Protein AF-A0A022RJU0-F1 (afdb_monomer_lite)

Secondary structure (DSSP, 8-state):
-------PPPP--S-TTSPPP----EEEEEETTEEEEEE---PPPPHHHHHHH-EEEE-----TT-B-TTT-SBTTSPPTT-SS----EEEE-TTS-EEEHHHHHHHHTT-SB-TTT--BSS-------

Radius of gyration: 20.05 Å; chains: 1; bounding box: 58×34×48 Å

Foldseek 3Di:
DDDDPPPDPPPPPDDPPDDDFDFDDWDWDDDPNDTDTDTDGFQFDDLVQLVVFWDKDAPPDPPVPDAAPQVRHDLQFFDPPDPPDRGSIWIAGPVGDIHHSVRSSVVRNGHQADPPPRHGSGDDPPPPD

Structure (mmCIF, N/CA/C/O backbone):
data_AF-A0A022RJU0-F1
#
_entry.id   AF-A0A022RJU0-F1
#
loop_
_atom_site.group_PDB
_atom_site.id
_atom_site.type_symbol
_atom_site.label_atom_id
_atom_site.label_alt_id
_atom_site.label_comp_id
_atom_site.label_asym_id
_atom_site.label_entity_id
_atom_site.label_seq_id
_atom_site.pdbx_PDB_ins_code
_atom_site.Cartn_x
_atom_site.Cartn_y
_atom_site.Cartn_z
_atom_site.occupancy
_atom_site.B_iso_or_equiv
_atom_site.auth_seq_id
_atom_site.auth_comp_id
_atom_site.auth_asym_id
_atom_site.auth_atom_id
_atom_site.pdbx_PDB_model_num
ATOM 1 N N . MET A 1 1 ? -41.413 23.560 25.012 1.00 39.78 1 MET A N 1
ATOM 2 C CA . MET A 1 1 ? -40.691 23.861 23.756 1.00 39.78 1 MET A CA 1
ATOM 3 C C . MET A 1 1 ? -39.228 23.758 24.098 1.00 39.78 1 MET A C 1
ATOM 5 O O . MET A 1 1 ? -38.652 24.697 24.625 1.00 39.78 1 MET A O 1
ATOM 9 N N . GLU A 1 2 ? -38.751 22.524 24.004 1.00 39.53 2 GLU A N 1
ATOM 10 C CA . GLU A 1 2 ? -37.616 21.994 24.750 1.00 39.53 2 GLU A CA 1
ATOM 11 C C . GLU A 1 2 ? -36.299 22.202 24.002 1.00 39.53 2 GLU A C 1
ATOM 13 O O . GLU A 1 2 ? -36.153 21.847 22.835 1.00 39.53 2 GLU A O 1
ATOM 18 N N . GLU A 1 3 ? -35.395 22.852 24.728 1.00 34.66 3 GLU A N 1
ATOM 19 C CA . GLU A 1 3 ? -33.939 22.736 24.771 1.00 34.66 3 GLU A CA 1
ATOM 20 C C . GLU A 1 3 ? -33.246 22.046 23.587 1.00 34.66 3 GLU A C 1
ATOM 22 O O . GLU A 1 3 ? -33.092 20.827 23.502 1.00 34.66 3 GLU A O 1
ATOM 27 N N . LEU A 1 4 ? -32.720 22.902 22.708 1.00 41.75 4 LEU A N 1
ATOM 28 C CA . LEU A 1 4 ? -31.644 22.607 21.774 1.00 41.75 4 LEU A CA 1
ATOM 29 C C . LEU A 1 4 ? -30.409 22.161 22.578 1.00 41.75 4 LEU A C 1
ATOM 31 O O . LEU A 1 4 ? -29.580 22.978 22.975 1.00 41.75 4 LEU A O 1
ATOM 35 N N . MET A 1 5 ? -30.275 20.860 22.834 1.00 42.66 5 MET A N 1
ATOM 36 C CA . MET A 1 5 ? -29.008 20.299 23.293 1.00 42.66 5 MET A CA 1
ATOM 37 C C . MET A 1 5 ? -28.009 20.348 22.138 1.00 42.66 5 MET A C 1
ATOM 39 O O . MET A 1 5 ? -27.897 19.438 21.316 1.00 42.66 5 MET A O 1
ATOM 43 N N . SER A 1 6 ? -27.301 21.470 22.085 1.00 37.88 6 SER A N 1
ATOM 44 C CA . SER A 1 6 ? -26.016 21.670 21.437 1.00 37.88 6 SER A CA 1
ATOM 45 C C . SER A 1 6 ? -25.022 20.627 21.946 1.00 37.88 6 SER A C 1
ATOM 47 O O . SER A 1 6 ? -24.277 20.865 22.895 1.00 37.88 6 SER A O 1
ATOM 49 N N . GLY A 1 7 ? -25.021 19.447 21.332 1.00 39.84 7 GLY A N 1
ATOM 50 C CA . GLY A 1 7 ? -23.908 18.520 21.457 1.00 39.84 7 GLY A CA 1
ATOM 51 C C . GLY A 1 7 ? -22.704 19.122 20.745 1.00 39.84 7 GLY A C 1
ATOM 52 O O . GLY A 1 7 ? -22.489 18.843 19.567 1.00 39.84 7 GLY A O 1
ATOM 53 N N . GLU A 1 8 ? -21.951 19.986 21.431 1.00 40.53 8 GLU A N 1
ATOM 54 C CA . GLU A 1 8 ? -20.585 20.299 21.018 1.00 40.53 8 GLU A CA 1
ATOM 55 C C . GLU A 1 8 ? -19.835 18.964 20.844 1.00 40.53 8 GLU A C 1
ATOM 57 O O . GLU A 1 8 ? -20.006 18.056 21.668 1.00 40.53 8 GLU A O 1
ATOM 62 N N . PRO A 1 9 ? -19.016 18.798 19.789 1.00 47.16 9 PRO A N 1
ATOM 63 C CA . PRO A 1 9 ? -18.110 17.658 19.727 1.00 47.16 9 PRO A CA 1
ATOM 64 C C . PRO A 1 9 ? -17.281 17.625 21.023 1.00 47.16 9 PRO A C 1
ATOM 66 O O . PRO A 1 9 ? -16.960 18.702 21.540 1.00 47.16 9 PRO A O 1
ATOM 69 N N . PRO A 1 10 ? -16.938 16.436 21.562 1.00 50.12 10 PRO A N 1
ATOM 70 C CA . PRO A 1 10 ? -16.200 16.330 22.815 1.00 50.12 10 PRO A CA 1
ATOM 71 C C . PRO A 1 10 ? -15.010 17.28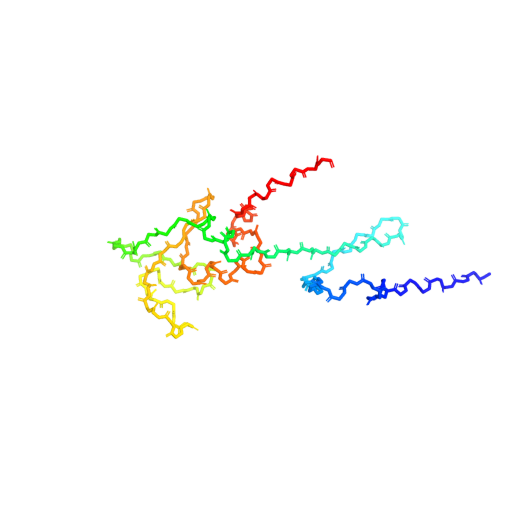7 22.801 1.00 50.12 10 PRO A C 1
ATOM 73 O O . PRO A 1 10 ? -14.147 17.200 21.921 1.00 50.12 10 PRO A O 1
ATOM 76 N N . ARG A 1 11 ? -15.002 18.251 23.730 1.00 44.88 11 ARG A N 1
ATOM 77 C CA . ARG A 1 11 ? -13.897 19.202 23.845 1.00 44.88 11 ARG A CA 1
ATOM 78 C C . ARG A 1 11 ? -12.632 18.383 24.093 1.00 44.88 11 ARG A C 1
ATOM 80 O O . ARG A 1 11 ? -12.616 17.510 24.955 1.00 44.88 11 ARG A O 1
ATOM 87 N N . TYR A 1 12 ? -11.599 18.663 23.303 1.00 51.62 12 TYR A N 1
ATOM 88 C CA . TYR A 1 12 ? -10.267 18.047 23.313 1.00 51.62 12 TYR A CA 1
ATOM 89 C C . TYR A 1 12 ? -9.501 18.389 24.609 1.00 51.62 12 TYR A C 1
ATOM 91 O O . TYR A 1 12 ? -8.433 18.989 24.588 1.00 51.62 12 TYR A O 1
ATOM 99 N N . VAL A 1 13 ? -10.083 18.105 25.770 1.00 44.03 13 VAL A N 1
ATOM 100 C CA . VAL A 1 13 ? -9.546 18.486 27.079 1.00 44.03 13 VAL A CA 1
ATOM 101 C C . VAL A 1 13 ? -9.296 17.250 27.929 1.00 44.03 13 VAL A C 1
ATOM 103 O O . VAL A 1 13 ? -9.837 17.142 29.010 1.00 44.03 13 VAL A O 1
ATOM 106 N N . GLU A 1 14 ? -8.506 16.310 27.404 1.00 41.66 14 GLU A N 1
ATOM 107 C CA . GLU A 1 14 ? -7.642 15.382 28.159 1.00 41.66 14 GLU A CA 1
ATOM 108 C C . GLU A 1 14 ? -7.092 14.329 27.196 1.00 41.66 14 GLU A C 1
ATOM 110 O O . GLU A 1 14 ? -7.772 13.363 26.877 1.00 41.66 14 GLU A O 1
ATOM 115 N N . LEU A 1 15 ? -5.883 14.575 26.675 1.00 45.06 15 LEU A N 1
ATOM 116 C CA . LEU A 1 15 ? -4.873 13.611 26.197 1.00 45.06 15 LEU A CA 1
ATOM 117 C C . LEU A 1 15 ? -3.906 14.375 25.281 1.00 45.06 15 LEU A C 1
ATOM 119 O O . LEU A 1 15 ? -3.936 14.259 24.059 1.00 45.06 15 LEU A O 1
ATOM 123 N N . MET A 1 16 ? -3.012 15.163 25.882 1.00 44.25 16 MET A N 1
ATOM 124 C CA . MET A 1 16 ? -1.946 15.907 25.187 1.00 44.25 16 MET A CA 1
ATOM 125 C C . MET A 1 16 ? -0.848 14.995 24.588 1.00 44.25 16 MET A C 1
ATOM 127 O O . MET A 1 16 ? 0.303 15.402 24.458 1.00 44.25 16 MET A O 1
ATOM 131 N N . SER A 1 17 ? -1.166 13.747 24.241 1.00 45.19 17 SER A N 1
ATOM 132 C CA . SER A 1 17 ? -0.200 12.768 23.716 1.00 45.19 17 SER A CA 1
ATOM 133 C C . SER A 1 17 ? -0.751 11.883 22.599 1.00 45.19 17 SER A C 1
ATOM 135 O O . SER A 1 17 ? -0.005 11.074 22.056 1.00 45.19 17 SER A O 1
ATOM 137 N N . ALA A 1 18 ? -2.025 12.025 22.225 1.00 51.19 18 ALA A N 1
ATOM 138 C CA . ALA A 1 18 ? -2.587 11.310 21.087 1.00 51.19 18 ALA A CA 1
ATOM 139 C C . ALA A 1 18 ? -2.895 12.314 19.975 1.00 51.19 18 ALA A C 1
ATOM 141 O O . ALA A 1 18 ? -3.734 13.195 20.148 1.00 51.19 18 ALA A O 1
ATOM 142 N N . GLU A 1 19 ? -2.200 12.192 18.841 1.00 45.28 19 GLU A N 1
ATOM 143 C CA . GLU A 1 19 ? -2.489 12.992 17.651 1.00 45.28 19 GLU A CA 1
ATOM 144 C C . GLU A 1 19 ? -3.987 12.902 17.312 1.00 45.28 19 GLU A C 1
ATOM 146 O O . GLU A 1 19 ? -4.553 11.798 17.330 1.00 45.28 19 GLU A O 1
ATOM 151 N N . PRO A 1 20 ? -4.653 14.034 17.013 1.00 47.28 20 PRO A N 1
ATOM 152 C CA . PRO A 1 20 ? -6.073 14.033 16.731 1.00 47.28 20 PRO A CA 1
ATOM 153 C C . PRO A 1 20 ? -6.342 13.115 15.537 1.00 47.28 20 PRO A C 1
ATOM 155 O O . PRO A 1 20 ? -5.608 13.150 14.539 1.00 47.28 20 PRO A O 1
ATOM 158 N N . PRO A 1 21 ? -7.382 12.279 15.603 1.00 52.81 21 PRO A N 1
ATOM 159 C CA . PRO A 1 21 ? -7.591 11.306 14.559 1.00 52.81 21 PRO A CA 1
ATOM 160 C C . PRO A 1 21 ? -7.896 11.985 13.213 1.00 52.81 21 PRO A C 1
ATOM 162 O O . PRO A 1 21 ? -8.830 12.779 13.104 1.00 52.81 21 PRO A O 1
ATOM 165 N N . ARG A 1 22 ? -7.108 11.684 12.171 1.00 52.53 22 ARG A N 1
ATOM 166 C CA . ARG A 1 22 ? -7.307 12.270 10.837 1.00 52.53 22 ARG A CA 1
ATOM 167 C C . ARG A 1 22 ? -8.638 11.799 10.253 1.00 52.53 22 ARG A C 1
ATOM 169 O O . ARG A 1 22 ? -8.849 10.608 10.028 1.00 52.53 22 ARG A O 1
ATOM 176 N N . TYR A 1 23 ? -9.534 12.757 10.055 1.00 50.00 23 TYR A N 1
ATOM 177 C CA . TYR A 1 23 ? -10.896 12.542 9.600 1.00 50.00 23 TYR A CA 1
ATOM 178 C C . TYR A 1 23 ? -10.973 12.483 8.073 1.00 50.00 23 TYR A C 1
ATOM 180 O O . TYR A 1 23 ? -10.475 13.388 7.406 1.00 50.00 23 TYR A O 1
ATOM 188 N N . VAL A 1 24 ? -11.583 11.432 7.517 1.00 53.91 24 VAL A N 1
ATOM 189 C CA . VAL A 1 24 ? -11.640 11.214 6.057 1.00 53.91 24 VAL A CA 1
ATOM 190 C C . VAL A 1 24 ? -13.058 11.210 5.474 1.00 53.91 24 VAL A C 1
ATOM 192 O O . VAL A 1 24 ? -13.189 11.186 4.252 1.00 53.91 24 VAL A O 1
ATOM 195 N N . GLY A 1 25 ? -14.107 11.300 6.302 1.00 55.50 25 GLY A N 1
ATOM 196 C CA . GLY A 1 25 ? -15.487 11.448 5.825 1.00 55.50 25 GLY A CA 1
ATOM 197 C C . GLY A 1 25 ? -16.578 11.160 6.865 1.00 55.50 25 GLY A C 1
ATOM 198 O O . GLY A 1 25 ? -16.363 10.418 7.828 1.00 55.50 25 GLY A O 1
ATOM 199 N N . THR A 1 26 ? -17.756 11.760 6.652 1.00 61.94 26 THR A N 1
ATOM 200 C CA . THR A 1 26 ? -19.017 11.492 7.367 1.00 61.94 26 THR A CA 1
ATOM 201 C C . THR A 1 26 ? -19.821 10.465 6.577 1.00 61.94 26 THR A C 1
ATOM 203 O O . THR A 1 26 ? -20.092 10.669 5.395 1.00 61.94 26 THR A O 1
ATOM 206 N N . VAL A 1 27 ? -20.282 9.398 7.228 1.00 67.50 27 VAL A N 1
ATOM 207 C CA . VAL A 1 27 ? -21.402 8.599 6.707 1.00 67.50 27 VAL A CA 1
ATOM 208 C C . VAL A 1 27 ? -22.611 8.896 7.576 1.00 67.50 27 VAL A C 1
ATOM 210 O O . VAL A 1 27 ? -22.584 8.647 8.779 1.00 67.50 27 VAL A O 1
ATOM 213 N N . SER A 1 28 ? -23.663 9.457 6.986 1.00 75.94 28 SER A N 1
ATOM 214 C CA . SER A 1 28 ? -24.925 9.706 7.676 1.00 75.94 28 SER A CA 1
ATOM 215 C C . SER A 1 28 ? -25.960 8.661 7.276 1.00 75.94 28 SER A C 1
ATOM 217 O O . SER A 1 28 ? -26.221 8.438 6.095 1.00 75.94 28 SER A O 1
ATOM 219 N N . ILE A 1 29 ? -26.565 8.013 8.269 1.00 78.75 29 ILE A N 1
ATOM 220 C CA . ILE A 1 29 ? -27.716 7.131 8.065 1.00 78.75 29 ILE A CA 1
ATOM 221 C C . ILE A 1 29 ? -28.911 7.775 8.747 1.00 78.75 29 ILE A C 1
ATOM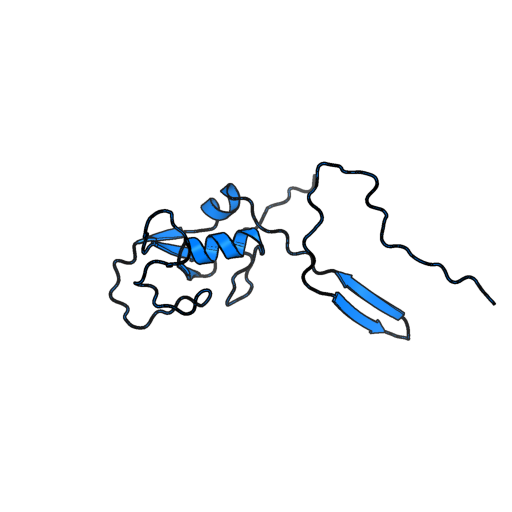 223 O O . ILE A 1 29 ? -28.897 7.977 9.962 1.00 78.75 29 ILE A O 1
ATOM 227 N N . THR A 1 30 ? -29.947 8.089 7.972 1.00 83.62 30 THR A N 1
ATOM 228 C CA . THR A 1 30 ? -31.210 8.594 8.512 1.00 83.62 30 THR A CA 1
ATOM 229 C C . THR A 1 30 ? -32.218 7.454 8.600 1.00 83.62 30 THR A C 1
ATOM 231 O O . THR A 1 30 ? -32.626 6.900 7.583 1.00 83.62 30 THR A O 1
ATOM 234 N N . PHE A 1 31 ? -32.640 7.112 9.816 1.00 75.75 31 PHE A N 1
ATOM 235 C CA . PHE A 1 31 ? -33.689 6.125 10.068 1.00 75.75 31 PHE A CA 1
ATOM 236 C C . PHE A 1 31 ? -34.718 6.720 11.030 1.00 75.75 31 PHE A C 1
ATOM 238 O O . PHE A 1 31 ? -34.364 7.194 12.109 1.00 75.75 31 PHE A O 1
ATOM 245 N N . LEU A 1 32 ? -35.989 6.739 10.616 1.00 84.69 32 LEU A N 1
ATOM 246 C CA . LEU A 1 32 ? -37.110 7.292 11.393 1.00 84.69 32 LEU A CA 1
ATOM 247 C C . LEU A 1 32 ? -36.856 8.719 11.922 1.00 84.69 32 LEU A C 1
ATOM 249 O O . LEU A 1 32 ? -37.119 9.027 13.081 1.00 84.69 32 LEU A O 1
ATOM 253 N N . GLY A 1 33 ? -36.295 9.592 11.080 1.00 82.69 33 GLY A N 1
ATOM 254 C CA . GLY A 1 33 ? -36.032 10.992 11.433 1.00 82.69 33 GLY A CA 1
ATOM 255 C C . GLY A 1 33 ? -34.830 11.218 12.358 1.00 82.69 33 GLY A C 1
ATOM 256 O O . GLY A 1 33 ? -34.549 12.360 12.709 1.00 82.69 33 GLY A O 1
ATOM 257 N N . ARG A 1 34 ? -34.088 10.166 12.730 1.00 81.88 34 ARG A N 1
ATOM 258 C CA . ARG A 1 34 ? -32.806 10.277 13.437 1.00 81.88 34 ARG A CA 1
ATOM 259 C C . ARG A 1 34 ? -31.653 10.070 12.468 1.00 81.88 34 ARG A C 1
ATOM 261 O O . ARG A 1 34 ? -31.623 9.068 11.759 1.00 81.88 34 ARG A O 1
ATOM 268 N N . THR A 1 35 ? -30.698 10.996 12.471 1.00 79.62 35 THR A N 1
ATOM 269 C CA . THR A 1 35 ? -29.459 10.883 11.696 1.00 79.62 35 THR A CA 1
ATOM 270 C C . THR A 1 35 ? -28.343 10.381 12.598 1.00 79.62 35 THR A C 1
ATOM 272 O O . THR A 1 35 ? -27.957 11.056 13.549 1.00 79.62 35 THR A O 1
ATOM 275 N N . ILE A 1 36 ? -27.815 9.202 12.291 1.00 78.50 36 ILE A N 1
ATOM 276 C CA . ILE A 1 36 ? -26.605 8.673 12.916 1.00 78.50 36 ILE A CA 1
ATOM 277 C C . ILE A 1 36 ? -25.429 9.094 12.041 1.00 78.50 36 ILE A C 1
ATOM 279 O O . ILE A 1 36 ? -25.394 8.754 10.858 1.00 78.50 36 ILE A O 1
ATOM 283 N N . ILE A 1 37 ? -24.490 9.851 12.611 1.00 74.00 37 ILE A N 1
ATOM 284 C CA . ILE A 1 37 ? -23.254 10.253 11.936 1.00 74.00 37 ILE A CA 1
ATOM 285 C C . ILE A 1 37 ? -22.148 9.299 12.375 1.00 74.00 37 ILE A C 1
ATOM 287 O O . ILE A 1 37 ? -21.744 9.294 13.537 1.00 74.00 37 ILE A O 1
ATOM 291 N N . PHE A 1 38 ? -21.649 8.507 11.435 1.00 69.31 38 PHE A N 1
ATOM 292 C CA . PHE A 1 38 ? -20.456 7.698 11.618 1.00 69.31 38 PHE A CA 1
ATOM 293 C C . PHE A 1 38 ? -19.238 8.489 11.151 1.00 69.31 38 PHE A C 1
ATOM 295 O O . PHE A 1 38 ? -19.226 9.067 10.060 1.00 69.31 38 PHE A O 1
ATOM 302 N N . TYR A 1 39 ? -18.207 8.493 11.991 1.00 61.06 39 TYR A N 1
ATOM 303 C CA . TYR A 1 39 ? -16.910 9.070 11.676 1.00 61.06 39 TYR A CA 1
ATOM 304 C C . TYR A 1 39 ? -15.968 7.927 11.290 1.00 61.06 39 TYR A C 1
ATOM 306 O O . TYR A 1 39 ? -15.645 7.088 12.131 1.00 61.06 39 TYR A O 1
ATOM 314 N N . GLU A 1 40 ? -15.549 7.852 10.022 1.00 63.09 40 GLU A N 1
ATOM 315 C CA . GLU A 1 40 ? -14.618 6.802 9.595 1.00 63.09 40 GLU A CA 1
ATOM 316 C C . GLU A 1 40 ? -13.201 7.137 10.076 1.00 63.09 40 GLU A C 1
ATOM 318 O O . GLU A 1 40 ? -12.582 8.117 9.652 1.00 63.09 40 GLU A O 1
ATOM 323 N N . GLN A 1 41 ? -12.689 6.307 10.985 1.00 57.56 41 GLN A N 1
ATOM 324 C CA . GLN A 1 41 ? -11.372 6.475 11.573 1.00 57.56 41 GLN A CA 1
ATOM 325 C C . GLN A 1 41 ? -10.362 5.513 10.950 1.00 57.56 41 GLN A C 1
ATOM 327 O O . GLN A 1 41 ? -10.173 4.396 11.429 1.00 57.56 41 GLN A O 1
ATOM 332 N N . THR A 1 42 ? -9.643 5.943 9.915 1.00 60.34 42 THR A N 1
ATOM 333 C CA . THR A 1 42 ? -8.499 5.164 9.427 1.00 60.34 42 THR A CA 1
ATOM 334 C C . THR A 1 42 ? -7.255 5.554 10.218 1.00 60.34 42 THR A C 1
ATOM 336 O O . THR A 1 42 ? -6.633 6.577 9.942 1.00 60.34 42 THR A O 1
ATOM 339 N N . ARG A 1 43 ? -6.885 4.760 11.230 1.00 71.31 43 ARG A N 1
ATOM 340 C CA . ARG A 1 43 ? -5.555 4.874 11.844 1.00 71.31 43 ARG A CA 1
ATOM 341 C C . ARG A 1 43 ? -4.539 4.237 10.895 1.00 71.31 43 ARG A C 1
ATOM 343 O O . ARG A 1 43 ? -4.665 3.058 10.559 1.00 71.31 43 ARG A O 1
ATOM 350 N N . GLY A 1 44 ? -3.568 5.025 10.443 1.00 80.44 44 GLY A N 1
ATOM 351 C CA . GLY A 1 44 ? -2.404 4.509 9.731 1.00 80.44 44 GLY A CA 1
ATOM 352 C C . GLY A 1 44 ? -1.572 3.560 10.598 1.00 80.44 44 GLY A C 1
ATOM 353 O O . GLY A 1 44 ? -1.783 3.429 11.809 1.00 80.44 44 GLY A O 1
ATOM 354 N N . LEU A 1 45 ? -0.634 2.875 9.957 1.00 82.12 45 LEU A N 1
ATOM 355 C CA . LEU A 1 45 ? 0.351 2.020 10.612 1.00 82.12 45 LEU A CA 1
ATOM 356 C C . LEU A 1 45 ? 1.593 2.832 11.012 1.00 82.12 45 LEU A C 1
ATOM 358 O O . LEU A 1 45 ? 1.909 3.836 10.376 1.00 82.12 45 LEU A O 1
ATOM 362 N N . SER A 1 46 ? 2.286 2.394 12.067 1.00 84.62 46 SER A N 1
ATOM 363 C CA . SER A 1 46 ? 3.632 2.886 12.392 1.00 84.62 46 SER A CA 1
ATOM 364 C C . SER A 1 46 ? 4.640 2.355 11.371 1.00 84.62 46 SER A C 1
ATOM 366 O O . SER A 1 46 ? 4.384 1.330 10.741 1.00 84.62 46 SER A O 1
ATOM 368 N N . GLU A 1 47 ? 5.801 2.999 11.231 1.00 84.00 47 GLU A N 1
ATOM 369 C CA . GLU A 1 47 ? 6.850 2.534 10.306 1.00 84.00 47 GLU A CA 1
ATOM 370 C C . GLU A 1 47 ? 7.226 1.064 10.538 1.00 84.00 47 GLU A C 1
ATOM 372 O O . GLU A 1 47 ? 7.303 0.290 9.588 1.00 84.00 47 GLU A O 1
ATOM 377 N N . GLU A 1 48 ? 7.352 0.651 11.800 1.00 85.31 48 GLU A N 1
ATOM 378 C CA . GLU A 1 48 ? 7.660 -0.737 12.163 1.00 85.31 48 GLU A CA 1
ATOM 379 C C . GLU A 1 48 ? 6.592 -1.731 11.680 1.00 85.31 48 GLU A C 1
ATOM 381 O O . GLU A 1 48 ? 6.909 -2.817 11.191 1.00 85.31 48 GLU A O 1
ATOM 386 N N . ASP A 1 49 ? 5.312 -1.374 11.815 1.00 86.06 49 ASP A N 1
ATOM 387 C CA . ASP A 1 49 ? 4.198 -2.212 11.364 1.00 86.06 49 ASP A CA 1
ATOM 388 C C . ASP A 1 49 ? 4.126 -2.252 9.833 1.00 86.06 49 ASP A C 1
ATOM 390 O O . ASP A 1 49 ? 3.787 -3.286 9.251 1.00 86.06 49 ASP A O 1
ATOM 394 N N . ILE A 1 50 ? 4.460 -1.137 9.176 1.00 87.25 50 ILE A N 1
ATOM 395 C CA . ILE A 1 50 ? 4.526 -1.036 7.718 1.00 87.25 50 ILE A CA 1
ATOM 396 C C . ILE A 1 50 ? 5.586 -1.997 7.182 1.00 87.25 50 ILE A C 1
ATOM 398 O O . ILE A 1 50 ? 5.286 -2.788 6.288 1.00 87.25 50 ILE A O 1
ATOM 402 N N . GLU A 1 51 ? 6.789 -1.980 7.750 1.00 85.94 51 GLU A N 1
ATOM 403 C CA . GLU A 1 51 ? 7.892 -2.848 7.329 1.00 85.94 51 GLU A CA 1
ATOM 404 C C . GLU A 1 51 ? 7.571 -4.330 7.507 1.00 85.94 51 GLU A C 1
ATOM 406 O O . GLU A 1 51 ? 7.827 -5.124 6.607 1.00 85.94 51 GLU A O 1
ATOM 411 N N . LYS A 1 52 ? 6.918 -4.703 8.612 1.00 86.62 52 LYS A N 1
ATOM 412 C CA . LYS A 1 52 ? 6.475 -6.087 8.843 1.00 86.62 52 LYS A CA 1
ATOM 413 C C . LYS A 1 52 ? 5.357 -6.522 7.890 1.00 86.62 52 LYS A C 1
ATOM 415 O O . LYS A 1 52 ? 5.227 -7.710 7.599 1.00 86.62 52 LYS A O 1
ATOM 420 N N . SER A 1 53 ? 4.534 -5.582 7.423 1.00 86.44 53 SER A N 1
ATOM 421 C CA . SER A 1 53 ? 3.397 -5.865 6.535 1.00 86.44 53 SER A CA 1
ATOM 422 C C . SER A 1 53 ? 3.769 -5.984 5.053 1.00 86.44 53 SER A C 1
ATOM 424 O O . SER A 1 53 ? 2.989 -6.532 4.269 1.00 86.44 53 SER A O 1
ATOM 426 N N . LEU A 1 54 ? 4.944 -5.478 4.664 1.00 89.56 54 LEU A N 1
ATOM 427 C CA . LEU A 1 54 ? 5.390 -5.413 3.277 1.00 89.56 54 LEU A CA 1
ATOM 428 C C . LEU A 1 54 ? 6.447 -6.469 2.977 1.00 89.56 54 LEU A C 1
ATOM 430 O O . LEU A 1 54 ? 7.491 -6.543 3.618 1.00 89.56 54 LEU A O 1
ATOM 434 N N . LYS A 1 55 ? 6.219 -7.235 1.912 1.00 90.38 55 LYS A N 1
ATOM 435 C CA . LYS A 1 55 ? 7.265 -8.054 1.297 1.00 90.38 55 LYS A CA 1
ATOM 436 C C . LYS A 1 55 ? 7.933 -7.227 0.210 1.00 90.38 55 LYS A C 1
ATOM 438 O O . LYS A 1 55 ? 7.283 -6.878 -0.770 1.00 90.38 55 LYS A O 1
ATOM 443 N N . ILE A 1 56 ? 9.206 -6.894 0.401 1.00 88.62 56 ILE A N 1
ATOM 444 C CA . ILE A 1 56 ? 9.968 -6.075 -0.545 1.00 88.62 56 ILE A CA 1
ATOM 445 C C . ILE A 1 56 ? 10.742 -6.986 -1.496 1.00 88.62 56 ILE A C 1
ATOM 447 O O . ILE A 1 56 ? 11.465 -7.883 -1.063 1.00 88.62 56 ILE A O 1
ATOM 451 N N . ARG A 1 57 ? 10.610 -6.732 -2.798 1.00 86.50 57 ARG A N 1
ATOM 452 C CA . ARG A 1 57 ? 11.429 -7.335 -3.853 1.00 86.50 57 ARG A CA 1
ATOM 453 C C . ARG A 1 57 ? 11.973 -6.251 -4.773 1.00 86.50 57 ARG A C 1
ATOM 455 O O . ARG A 1 57 ? 11.313 -5.243 -5.000 1.00 86.50 57 ARG A O 1
ATOM 462 N N . ASN A 1 58 ? 13.132 -6.480 -5.376 1.00 79.06 58 ASN A N 1
ATOM 463 C CA . ASN A 1 58 ? 13.593 -5.618 -6.463 1.00 79.06 58 ASN A CA 1
ATOM 464 C C . ASN A 1 58 ? 12.809 -5.944 -7.742 1.00 79.06 58 ASN A C 1
ATOM 466 O O . ASN A 1 58 ? 12.488 -7.111 -8.001 1.00 79.06 58 ASN A O 1
ATOM 470 N N . SER A 1 59 ? 12.497 -4.935 -8.559 1.00 68.25 59 SER A N 1
ATOM 471 C CA . SER A 1 59 ? 11.974 -5.167 -9.909 1.00 68.25 59 SER A CA 1
ATOM 472 C C . SER A 1 59 ? 13.100 -5.690 -10.812 1.00 68.25 59 SER A C 1
ATOM 474 O O . SER A 1 59 ? 13.789 -4.966 -11.514 1.00 68.25 59 SER A O 1
ATOM 476 N N . CYS A 1 60 ? 13.328 -7.001 -10.780 1.00 53.66 60 CYS A N 1
ATOM 477 C CA . CYS A 1 60 ? 14.162 -7.695 -11.769 1.00 53.66 60 CYS A CA 1
ATOM 478 C C . CYS A 1 60 ? 13.337 -8.248 -12.943 1.00 53.66 60 CYS A C 1
ATOM 480 O O . CYS A 1 60 ? 13.884 -8.865 -13.856 1.00 53.66 60 CYS A O 1
ATOM 482 N N . ARG A 1 61 ? 12.009 -8.070 -12.907 1.00 55.00 61 ARG A N 1
ATOM 483 C CA . ARG A 1 61 ? 11.088 -8.604 -13.910 1.00 55.00 61 ARG A CA 1
ATOM 484 C C . ARG A 1 61 ? 10.882 -7.582 -15.024 1.00 55.00 61 ARG A C 1
ATOM 486 O O . ARG A 1 61 ? 10.412 -6.480 -14.768 1.00 55.00 61 ARG A O 1
ATOM 493 N N . LYS A 1 62 ? 11.190 -7.990 -16.257 1.00 50.25 62 LYS A N 1
ATOM 494 C CA . LYS A 1 62 ? 10.688 -7.365 -17.487 1.00 50.25 62 LYS A CA 1
ATOM 495 C C . LYS A 1 62 ? 9.192 -7.673 -17.608 1.00 50.25 62 LYS A 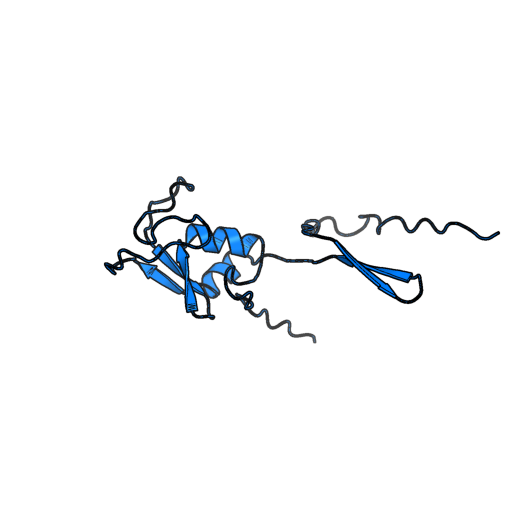C 1
ATOM 497 O O . LYS A 1 62 ? 8.812 -8.622 -18.282 1.00 50.25 62 LYS A O 1
ATOM 502 N N . GLY A 1 63 ? 8.366 -6.965 -16.850 1.00 53.22 63 GLY A N 1
ATOM 503 C CA . GLY A 1 63 ? 6.921 -6.917 -17.057 1.00 53.22 63 GLY A CA 1
ATOM 504 C C . GLY A 1 63 ? 6.602 -5.514 -17.534 1.00 53.22 63 GLY A C 1
ATOM 505 O O . GLY A 1 63 ? 6.551 -4.604 -16.718 1.00 53.22 63 GLY A O 1
ATOM 506 N N . GLU A 1 64 ? 6.494 -5.326 -18.846 1.00 53.28 64 GLU A N 1
ATOM 507 C CA . GLU A 1 64 ? 6.396 -3.998 -19.472 1.00 53.28 64 GLU A CA 1
ATOM 508 C C . GLU A 1 64 ? 5.018 -3.334 -19.252 1.00 53.28 64 GLU A C 1
ATOM 510 O O . GLU A 1 64 ? 4.855 -2.164 -19.575 1.00 53.28 64 GLU A O 1
ATOM 515 N N . ASP A 1 65 ? 4.075 -4.030 -18.598 1.00 63.16 65 ASP A N 1
ATOM 516 C CA . ASP A 1 65 ? 2.670 -3.610 -18.474 1.00 63.16 65 ASP A CA 1
ATOM 517 C C . ASP A 1 65 ? 2.158 -3.464 -17.025 1.00 63.16 65 ASP A C 1
ATOM 519 O O . ASP A 1 65 ? 0.978 -3.184 -16.801 1.00 63.16 65 ASP A O 1
ATOM 523 N N . GLU A 1 66 ? 2.997 -3.676 -16.005 1.00 78.25 66 GLU A N 1
ATOM 524 C CA . GLU A 1 66 ? 2.558 -3.517 -14.612 1.00 78.25 66 GLU A CA 1
ATOM 525 C C . GLU A 1 66 ? 2.649 -2.041 -14.189 1.00 78.25 66 GLU A C 1
ATOM 527 O O . GLU A 1 66 ? 3.736 -1.469 -14.118 1.00 78.25 66 GLU A O 1
ATOM 532 N N . ILE A 1 67 ? 1.500 -1.428 -13.876 1.00 87.69 67 ILE A N 1
ATOM 533 C CA . ILE A 1 67 ? 1.378 -0.024 -13.446 1.00 87.69 67 ILE A CA 1
ATOM 534 C C . ILE A 1 67 ? 1.083 0.045 -11.944 1.00 87.69 67 ILE A C 1
ATOM 536 O O . ILE A 1 67 ? 0.196 -0.638 -11.424 1.00 87.69 67 ILE A O 1
ATOM 540 N N . CYS A 1 68 ? 1.779 0.926 -11.229 1.00 89.50 68 CYS A N 1
ATOM 541 C CA . CYS A 1 68 ? 1.508 1.215 -9.828 1.00 89.50 68 CYS A CA 1
ATOM 542 C C . CYS A 1 68 ? 0.174 1.945 -9.662 1.00 89.50 68 CYS A C 1
ATOM 544 O O . CYS A 1 68 ? 0.057 3.123 -9.978 1.00 89.50 68 CYS A O 1
ATOM 546 N N . ALA A 1 69 ? -0.818 1.302 -9.046 1.00 90.38 69 ALA A N 1
ATOM 547 C CA . ALA A 1 69 ? -2.148 1.892 -8.852 1.00 90.38 69 ALA A CA 1
ATOM 548 C C . ALA A 1 69 ? -2.201 3.112 -7.898 1.00 90.38 69 ALA A C 1
ATOM 550 O O . ALA A 1 69 ? -3.276 3.663 -7.672 1.00 90.38 69 ALA A O 1
ATOM 551 N N . ILE A 1 70 ? -1.071 3.525 -7.306 1.00 89.38 70 ILE A N 1
ATOM 552 C CA . ILE A 1 70 ? -0.984 4.704 -6.426 1.00 89.38 70 ILE A CA 1
ATOM 553 C C . ILE A 1 70 ? -0.439 5.925 -7.176 1.00 89.38 70 ILE A C 1
ATOM 555 O O . ILE A 1 70 ? -1.002 7.010 -7.047 1.00 89.38 70 ILE A O 1
ATOM 559 N N . CYS A 1 71 ? 0.666 5.778 -7.917 1.00 89.31 71 CYS A N 1
ATOM 560 C CA . CYS A 1 71 ? 1.254 6.884 -8.686 1.00 89.31 71 CYS A CA 1
ATOM 561 C C . CYS A 1 71 ? 0.855 6.884 -10.164 1.00 89.31 71 CYS A C 1
ATOM 563 O O . CYS A 1 71 ? 1.006 7.915 -10.804 1.00 89.31 71 CYS A O 1
ATOM 565 N N . LEU A 1 72 ? 0.274 5.783 -10.648 1.00 88.81 72 LEU A N 1
ATOM 566 C CA . LEU A 1 72 ? -0.120 5.547 -12.038 1.00 88.81 72 LEU A CA 1
ATOM 567 C C . LEU A 1 72 ? 1.061 5.506 -13.021 1.00 88.81 72 LEU A C 1
ATOM 569 O O . LEU A 1 72 ? 0.867 5.709 -14.213 1.00 88.81 72 LEU A O 1
ATOM 573 N N . ASP A 1 73 ? 2.256 5.187 -12.516 1.00 86.94 73 ASP A N 1
ATOM 574 C CA . ASP A 1 73 ? 3.474 4.992 -13.308 1.00 86.94 73 ASP A CA 1
ATOM 575 C C . ASP A 1 73 ? 3.890 3.518 -13.352 1.00 86.94 73 ASP A C 1
ATOM 577 O O . ASP A 1 73 ? 3.519 2.729 -12.477 1.00 86.94 73 ASP A O 1
ATOM 581 N N . ASP A 1 74 ? 4.707 3.173 -14.345 1.00 85.94 74 ASP A N 1
ATOM 582 C CA . ASP A 1 74 ? 5.269 1.836 -14.550 1.00 85.94 74 ASP A CA 1
ATOM 583 C C . ASP A 1 74 ? 6.033 1.343 -13.315 1.00 85.94 74 ASP A C 1
ATOM 585 O O . ASP A 1 74 ? 6.865 2.066 -12.768 1.00 85.94 74 AS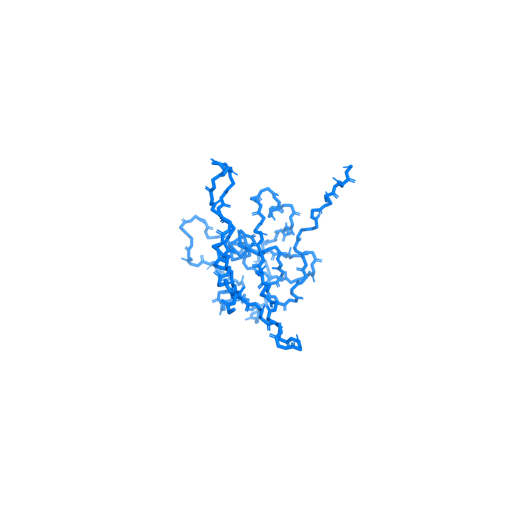P A O 1
ATOM 589 N N . MET A 1 75 ? 5.843 0.073 -12.946 1.00 82.06 75 MET A N 1
ATOM 590 C CA . MET A 1 75 ? 6.523 -0.572 -11.810 1.00 82.06 75 MET A CA 1
ATOM 591 C C . MET A 1 75 ? 8.054 -0.659 -11.963 1.00 82.06 75 MET A C 1
ATOM 593 O O . MET A 1 75 ? 8.772 -0.967 -11.014 1.00 82.06 75 MET A O 1
ATOM 597 N N . ILE A 1 76 ? 8.578 -0.432 -13.169 1.00 77.94 76 ILE A N 1
ATOM 598 C CA . ILE A 1 76 ? 10.021 -0.464 -13.456 1.00 77.94 76 ILE A CA 1
ATOM 599 C C . ILE A 1 76 ? 10.671 0.895 -13.152 1.00 77.94 76 ILE A C 1
ATOM 601 O O . ILE A 1 76 ? 11.875 0.967 -12.895 1.00 77.94 76 ILE A O 1
ATOM 605 N N . LYS A 1 77 ? 9.894 1.984 -13.157 1.00 74.12 77 LYS A N 1
ATOM 606 C CA . LYS A 1 77 ? 10.401 3.325 -12.858 1.00 74.12 77 LYS A CA 1
ATOM 607 C C . LYS A 1 77 ? 10.512 3.515 -11.347 1.00 74.12 77 LYS A C 1
ATOM 609 O O . LYS A 1 77 ? 9.701 3.028 -10.569 1.00 74.12 77 LYS A O 1
ATOM 614 N N . SER A 1 78 ? 11.530 4.246 -10.905 1.00 69.75 78 SER A N 1
ATOM 615 C CA . SER A 1 78 ? 11.579 4.706 -9.515 1.00 69.75 78 SER A CA 1
ATOM 616 C C . SER A 1 78 ? 10.489 5.749 -9.283 1.00 69.75 78 SER A C 1
ATOM 618 O O . SER A 1 78 ? 10.253 6.581 -10.159 1.00 69.75 78 SER A O 1
ATOM 620 N N . CYS A 1 79 ? 9.873 5.780 -8.099 1.00 66.12 79 CYS A N 1
ATOM 621 C CA . CYS A 1 79 ? 8.950 6.866 -7.790 1.00 66.12 79 CYS A CA 1
ATOM 622 C C . CYS A 1 79 ? 9.719 8.192 -7.654 1.00 66.12 79 CYS A C 1
ATOM 624 O O . CYS A 1 79 ? 10.545 8.368 -6.766 1.00 66.12 79 CYS A O 1
ATOM 626 N N . GLU A 1 80 ? 9.438 9.152 -8.532 1.00 60.94 80 GLU A N 1
ATOM 627 C CA . GLU A 1 80 ? 10.182 10.423 -8.617 1.00 60.94 80 GLU A CA 1
ATOM 628 C C . GLU A 1 80 ? 9.911 11.384 -7.442 1.00 60.94 80 GLU A C 1
ATOM 630 O O . GLU A 1 80 ? 10.470 12.477 -7.368 1.00 60.94 80 GLU A O 1
ATOM 635 N N . LYS A 1 81 ? 9.015 11.011 -6.520 1.00 58.56 81 LYS A N 1
ATOM 636 C CA . LYS A 1 81 ? 8.486 11.910 -5.484 1.00 58.56 81 LYS A CA 1
ATOM 637 C C . LYS A 1 81 ? 9.314 11.970 -4.198 1.00 58.56 81 LYS A C 1
ATOM 639 O O . LYS A 1 81 ? 9.035 12.843 -3.379 1.00 58.56 81 LYS A O 1
ATOM 644 N N . GLU A 1 82 ? 10.310 11.109 -4.007 1.00 52.38 82 GLU A N 1
ATOM 645 C CA . GLU A 1 82 ? 11.138 11.079 -2.793 1.00 52.38 82 GLU A CA 1
ATOM 646 C C . GLU A 1 82 ? 12.620 11.250 -3.190 1.00 52.38 82 GLU A C 1
ATOM 648 O O . GLU A 1 82 ? 13.117 10.566 -4.080 1.00 52.38 82 GLU A O 1
ATOM 653 N N . LYS A 1 83 ? 13.330 12.196 -2.555 1.00 52.28 83 LYS A N 1
ATOM 654 C CA . LYS A 1 83 ? 14.764 12.478 -2.797 1.00 52.28 83 LYS A CA 1
ATOM 655 C C . LYS A 1 83 ? 15.710 11.414 -2.217 1.00 52.28 83 LYS A C 1
ATOM 657 O O . LYS A 1 83 ? 16.919 11.516 -2.411 1.00 52.28 83 LYS A O 1
ATOM 662 N N . GLU A 1 84 ? 15.177 10.431 -1.501 1.00 48.53 84 GLU A N 1
ATOM 663 C CA . GLU A 1 84 ? 15.934 9.333 -0.910 1.00 48.53 84 GLU A CA 1
ATOM 664 C C . GLU A 1 84 ? 15.842 8.114 -1.825 1.00 48.53 84 GLU A C 1
ATOM 666 O O . GLU A 1 84 ? 14.793 7.492 -1.945 1.00 48.53 84 GLU A O 1
ATOM 671 N N . GLU A 1 85 ? 16.963 7.844 -2.492 1.00 49.00 85 GLU A N 1
ATOM 672 C CA . GLU A 1 85 ? 17.328 6.597 -3.164 1.00 49.00 85 GLU A CA 1
ATOM 673 C C . GLU A 1 85 ? 16.256 5.991 -4.082 1.00 49.00 85 GLU A C 1
ATOM 675 O O . GLU A 1 85 ? 15.311 5.317 -3.673 1.00 49.00 85 GLU A O 1
ATOM 680 N N . THR A 1 86 ? 16.498 6.182 -5.380 1.00 52.59 86 THR A N 1
ATOM 681 C CA . THR A 1 86 ? 15.869 5.550 -6.543 1.00 52.59 86 THR A CA 1
ATOM 682 C C . THR A 1 86 ? 15.861 4.023 -6.435 1.00 52.59 86 THR A C 1
ATOM 684 O O . THR A 1 86 ? 16.611 3.321 -7.112 1.00 52.59 86 THR A O 1
ATOM 687 N N . THR A 1 87 ? 15.024 3.478 -5.564 1.00 60.06 87 THR A N 1
ATOM 688 C CA . THR A 1 87 ? 14.826 2.044 -5.451 1.00 60.06 87 THR A CA 1
ATOM 689 C C . THR A 1 87 ? 13.622 1.699 -6.310 1.00 60.06 87 THR A C 1
ATOM 691 O O . THR A 1 87 ? 12.488 2.081 -6.030 1.00 60.06 87 THR A O 1
ATOM 694 N N . THR A 1 88 ? 13.850 0.944 -7.382 1.00 72.31 88 THR A N 1
ATOM 695 C CA . THR A 1 88 ? 12.792 0.317 -8.192 1.00 72.31 88 THR A CA 1
ATOM 696 C C . THR A 1 88 ? 12.143 -0.856 -7.434 1.00 72.31 88 THR A C 1
ATOM 698 O O . THR A 1 88 ? 11.748 -1.877 -8.002 1.00 72.31 88 THR A O 1
ATOM 701 N N . ALA A 1 89 ? 12.110 -0.753 -6.105 1.00 85.38 89 ALA A N 1
ATOM 702 C CA . ALA A 1 89 ? 11.655 -1.782 -5.206 1.00 85.38 89 ALA A CA 1
ATOM 703 C C . ALA A 1 89 ? 10.129 -1.829 -5.215 1.00 85.38 89 ALA A C 1
ATOM 705 O O . ALA A 1 89 ? 9.434 -0.810 -5.132 1.00 85.38 89 ALA A O 1
ATOM 706 N N . ILE A 1 90 ? 9.620 -3.051 -5.261 1.00 88.75 90 ILE A N 1
ATOM 707 C CA . ILE A 1 90 ? 8.205 -3.376 -5.260 1.00 88.75 90 ILE A CA 1
ATOM 708 C C . ILE A 1 90 ? 7.848 -3.945 -3.896 1.00 88.75 90 ILE A C 1
ATOM 710 O O . ILE A 1 90 ? 8.474 -4.891 -3.417 1.00 88.75 90 ILE A O 1
ATOM 714 N N . GLY A 1 91 ? 6.858 -3.331 -3.261 1.00 89.88 91 GLY A N 1
ATOM 715 C CA . GLY A 1 91 ? 6.252 -3.793 -2.026 1.00 89.88 91 GLY A CA 1
ATOM 716 C C . GLY A 1 91 ? 4.957 -4.533 -2.326 1.00 89.88 91 GLY A C 1
ATOM 717 O O . GLY A 1 91 ? 4.044 -3.971 -2.934 1.00 89.88 91 GLY A O 1
ATOM 718 N N . SER A 1 92 ? 4.865 -5.771 -1.853 1.00 91.81 92 SER A N 1
ATOM 719 C CA . SER A 1 92 ? 3.664 -6.597 -1.954 1.00 91.81 92 SER A CA 1
ATOM 720 C C . SER A 1 92 ? 2.997 -6.712 -0.581 1.00 91.81 92 SER A C 1
ATOM 722 O O . SER A 1 92 ? 3.653 -7.022 0.419 1.00 91.81 92 SER A O 1
ATOM 724 N N . LEU A 1 93 ? 1.685 -6.481 -0.528 1.00 92.56 93 LEU A N 1
ATOM 725 C CA . LEU A 1 93 ? 0.878 -6.701 0.677 1.00 92.56 93 LEU A CA 1
ATOM 726 C C . LEU A 1 93 ? 0.558 -8.189 0.872 1.00 92.56 93 LEU A C 1
ATOM 728 O O . LEU A 1 93 ? 0.616 -8.984 -0.065 1.00 92.56 93 LEU A O 1
ATOM 732 N N . GLY A 1 94 ? 0.104 -8.564 2.073 1.00 89.44 94 GLY A N 1
ATOM 733 C CA . GLY A 1 94 ? -0.371 -9.925 2.364 1.00 89.44 94 GLY A CA 1
ATOM 734 C C . GLY A 1 94 ? -1.536 -10.400 1.480 1.00 89.44 94 GLY A C 1
ATOM 735 O O . GLY A 1 94 ? -1.727 -11.601 1.319 1.00 89.44 94 GLY A O 1
ATOM 736 N N . CYS A 1 95 ? -2.282 -9.475 0.865 1.00 91.69 95 CYS A N 1
ATOM 737 C CA . CYS A 1 95 ? -3.322 -9.785 -0.120 1.00 91.69 95 CYS A CA 1
ATOM 738 C C . CYS A 1 95 ? -2.791 -10.048 -1.542 1.00 91.69 95 CYS A C 1
ATOM 740 O O . CYS A 1 95 ? -3.589 -10.347 -2.424 1.00 91.69 95 CYS A O 1
ATOM 742 N N . GLY A 1 96 ? -1.482 -9.913 -1.779 1.00 89.69 96 GLY A N 1
ATOM 743 C CA . GLY A 1 96 ? -0.829 -10.187 -3.062 1.00 89.69 96 GLY A CA 1
ATOM 744 C C . GLY A 1 96 ? -0.720 -8.997 -4.020 1.00 89.69 96 GLY A C 1
ATOM 745 O O . GLY A 1 96 ? -0.038 -9.115 -5.029 1.00 89.69 96 GLY A O 1
ATOM 746 N N . HIS A 1 97 ? -1.337 -7.851 -3.717 1.00 92.62 97 HIS A N 1
ATOM 747 C CA . HIS A 1 97 ? -1.221 -6.654 -4.556 1.00 92.62 97 HIS A CA 1
ATOM 748 C C . HIS A 1 97 ? 0.127 -5.953 -4.384 1.00 92.62 97 HIS A C 1
ATOM 750 O O . HIS A 1 97 ? 0.639 -5.847 -3.265 1.00 92.62 97 HIS A O 1
ATOM 756 N N . GLU A 1 98 ? 0.646 -5.434 -5.495 1.00 91.94 98 GLU A N 1
ATOM 757 C CA . GLU A 1 98 ? 1.996 -4.889 -5.620 1.00 91.94 98 GLU A CA 1
ATOM 758 C C . GLU A 1 98 ? 1.984 -3.395 -5.959 1.00 91.94 98 GLU A C 1
ATOM 760 O O . GLU A 1 98 ? 1.080 -2.901 -6.633 1.00 91.94 98 GLU A O 1
ATOM 765 N N . TYR A 1 99 ? 2.990 -2.678 -5.457 1.00 91.25 99 TYR A N 1
ATOM 766 C CA . TYR A 1 99 ? 3.157 -1.228 -5.582 1.00 91.25 99 TYR A CA 1
ATOM 767 C C . TYR A 1 99 ? 4.638 -0.863 -5.480 1.00 91.25 99 TYR A C 1
ATOM 769 O O . TYR A 1 99 ? 5.413 -1.619 -4.898 1.00 91.25 99 TYR A O 1
ATOM 777 N N . HIS A 1 100 ? 5.031 0.342 -5.893 1.00 90.69 100 HIS A N 1
ATOM 778 C CA . HIS A 1 100 ? 6.313 0.897 -5.445 1.00 90.69 100 HIS A CA 1
ATOM 779 C C . HIS A 1 100 ? 6.369 0.949 -3.915 1.00 90.69 100 HIS A C 1
ATOM 781 O O . HIS A 1 100 ? 5.404 1.394 -3.281 1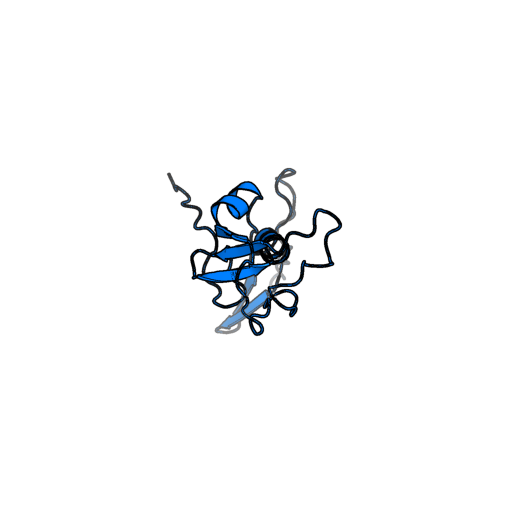.00 90.69 100 HIS A O 1
ATOM 787 N N . VAL A 1 101 ? 7.504 0.560 -3.324 1.00 89.69 101 VAL A N 1
ATOM 788 C CA . VAL A 1 101 ? 7.693 0.557 -1.860 1.00 89.69 101 VAL A CA 1
ATOM 789 C C . VAL A 1 101 ? 7.369 1.924 -1.258 1.00 89.69 101 VAL A C 1
ATOM 791 O O . VAL A 1 101 ? 6.573 2.003 -0.326 1.00 89.69 101 VAL A O 1
ATOM 794 N N . CYS A 1 102 ? 7.904 3.008 -1.819 1.00 87.00 102 CYS A N 1
ATOM 795 C CA . CYS A 1 102 ? 7.611 4.373 -1.368 1.00 87.00 102 CYS A CA 1
ATOM 796 C C . CYS A 1 102 ? 6.106 4.701 -1.412 1.00 87.00 102 CYS A C 1
ATOM 798 O O . CYS A 1 102 ? 5.552 5.255 -0.460 1.00 87.00 102 CYS A O 1
ATOM 800 N N . CYS A 1 103 ? 5.416 4.318 -2.492 1.00 90.00 103 CYS A N 1
ATOM 801 C CA . CYS A 1 103 ? 4.000 4.604 -2.678 1.00 90.00 103 CYS A CA 1
ATOM 802 C C . CYS A 1 103 ? 3.149 3.886 -1.632 1.00 90.00 103 CYS A C 1
ATOM 804 O O . CYS A 1 103 ? 2.290 4.509 -1.003 1.00 90.00 103 CYS A O 1
ATOM 806 N N . ILE A 1 104 ? 3.397 2.591 -1.419 1.00 91.25 104 ILE A N 1
ATOM 807 C CA . ILE A 1 104 ? 2.619 1.824 -0.449 1.00 91.25 104 ILE A CA 1
ATOM 808 C C . ILE A 1 104 ? 2.980 2.182 0.992 1.00 91.25 104 ILE A C 1
ATOM 810 O O . ILE A 1 104 ? 2.069 2.302 1.807 1.00 91.25 104 ILE A O 1
ATOM 814 N N . LYS A 1 105 ? 4.252 2.470 1.308 1.00 89.56 105 LYS A N 1
ATOM 815 C CA . LYS A 1 105 ? 4.643 2.996 2.628 1.00 89.56 105 LYS A CA 1
ATOM 816 C C . LYS A 1 105 ? 3.870 4.279 2.950 1.00 89.56 105 LYS A C 1
ATOM 818 O O . LYS A 1 105 ? 3.215 4.366 3.987 1.00 89.56 105 LYS A O 1
ATOM 823 N N . ARG A 1 106 ? 3.847 5.243 2.022 1.00 88.12 106 ARG A N 1
ATOM 824 C CA . ARG A 1 106 ? 3.102 6.502 2.185 1.00 88.12 106 ARG A CA 1
ATOM 825 C C . ARG A 1 106 ? 1.603 6.285 2.383 1.00 88.12 106 ARG A C 1
ATOM 827 O O . ARG A 1 106 ? 0.986 6.960 3.207 1.00 88.12 106 ARG A O 1
ATOM 834 N N . TRP A 1 107 ? 1.014 5.349 1.644 1.00 90.31 107 TRP A N 1
ATOM 835 C CA . TRP A 1 107 ? -0.394 5.000 1.808 1.00 90.31 107 TRP A CA 1
ATOM 836 C C . TRP A 1 107 ? -0.676 4.408 3.195 1.00 90.31 107 TRP A C 1
ATOM 838 O O . TRP A 1 107 ? -1.594 4.863 3.881 1.00 90.31 107 TRP A O 1
ATOM 848 N N . LEU A 1 108 ? 0.143 3.453 3.644 1.00 89.94 108 LEU A N 1
ATOM 849 C CA . LEU A 1 108 ? -0.049 2.755 4.916 1.00 89.94 108 LEU A CA 1
ATOM 850 C C . LEU A 1 108 ? 0.134 3.651 6.147 1.00 89.94 108 LEU A C 1
ATOM 852 O O . LEU A 1 108 ? -0.546 3.430 7.150 1.00 89.94 108 LEU A O 1
ATOM 856 N N . ARG A 1 109 ? 0.933 4.723 6.046 1.00 86.62 109 ARG A N 1
ATOM 857 C CA . ARG A 1 109 ? 0.994 5.798 7.059 1.00 86.62 109 ARG A CA 1
ATOM 858 C C . ARG A 1 109 ? -0.350 6.494 7.284 1.00 86.62 109 ARG A C 1
ATOM 860 O O . ARG A 1 109 ? -0.570 7.092 8.330 1.00 86.62 109 ARG A O 1
ATOM 867 N N . THR A 1 110 ? -1.256 6.429 6.308 1.00 84.12 110 THR A N 1
ATOM 868 C CA . THR A 1 110 ? -2.579 7.067 6.386 1.00 84.12 110 THR A CA 1
ATOM 869 C C . THR A 1 110 ? -3.698 6.042 6.574 1.00 84.12 110 THR A C 1
ATOM 871 O O . THR A 1 110 ? -4.649 6.300 7.309 1.00 84.12 110 THR A O 1
ATOM 874 N N . LYS A 1 111 ? -3.610 4.874 5.921 1.00 86.69 111 LYS A N 1
ATOM 875 C CA . LYS A 1 111 ? -4.671 3.858 5.900 1.00 86.69 111 LYS A CA 1
ATOM 876 C C . LYS A 1 111 ? -4.101 2.447 6.005 1.00 86.69 111 LYS A C 1
ATOM 878 O O . LYS A 1 111 ? -3.351 2.020 5.138 1.00 86.69 111 LYS A O 1
ATOM 883 N N . ASN A 1 112 ? -4.549 1.673 6.993 1.00 87.81 112 ASN A N 1
ATOM 884 C CA . ASN A 1 112 ? -4.208 0.252 7.143 1.00 87.81 112 ASN A CA 1
ATOM 885 C C . ASN A 1 112 ? -5.004 -0.665 6.180 1.00 87.81 112 ASN A C 1
ATOM 887 O O . ASN A 1 112 ? -5.638 -1.636 6.597 1.00 87.81 112 ASN A O 1
ATOM 891 N N . SER A 1 113 ? -5.040 -0.345 4.887 1.00 90.38 113 SER A N 1
ATOM 892 C CA . SER A 1 113 ? -5.789 -1.130 3.901 1.00 90.38 113 SER A CA 1
ATOM 893 C C . SER A 1 113 ? -5.148 -1.106 2.522 1.00 90.38 113 SER A C 1
ATOM 895 O O . SER A 1 113 ? -4.489 -0.144 2.139 1.00 90.38 113 SER A O 1
ATOM 897 N N . CYS A 1 114 ? -5.361 -2.167 1.750 1.00 91.38 114 CYS A N 1
ATOM 898 C CA . CYS A 1 114 ? -4.929 -2.251 0.363 1.00 91.38 114 CYS A CA 1
ATOM 899 C C . CYS A 1 114 ? -5.699 -1.239 -0.515 1.00 91.38 114 CYS A C 1
ATOM 901 O O . CYS A 1 114 ? -6.933 -1.251 -0.498 1.00 91.38 114 CYS A O 1
ATOM 903 N N . PRO A 1 115 ? -5.020 -0.408 -1.331 1.00 91.06 115 PRO A N 1
ATOM 904 C CA . PRO A 1 115 ? -5.681 0.505 -2.266 1.00 91.06 115 PRO A CA 1
ATOM 905 C C . PRO A 1 115 ? -6.659 -0.185 -3.227 1.00 91.06 115 PRO A C 1
ATOM 907 O O . PRO A 1 115 ? -7.724 0.375 -3.493 1.00 91.06 115 PRO A O 1
ATOM 910 N N . LEU A 1 116 ? -6.323 -1.398 -3.686 1.00 90.12 116 LEU A N 1
ATOM 911 C CA . LEU A 1 116 ? -7.076 -2.143 -4.700 1.00 90.12 116 LEU A CA 1
ATOM 912 C C . LEU A 1 116 ? -8.243 -2.938 -4.106 1.00 90.12 116 LEU A C 1
ATOM 914 O O . LEU A 1 116 ? -9.386 -2.722 -4.492 1.00 90.12 116 LEU A O 1
ATOM 918 N N . CYS A 1 117 ? -7.986 -3.817 -3.132 1.00 92.44 117 CYS A N 1
ATOM 919 C CA . CYS A 1 117 ? -9.014 -4.727 -2.606 1.00 92.44 117 CYS A CA 1
ATOM 920 C C . CYS A 1 117 ? -9.534 -4.383 -1.205 1.00 92.44 117 CYS A C 1
ATOM 922 O O . CYS A 1 117 ? -10.355 -5.117 -0.665 1.00 92.44 117 CYS A O 1
ATOM 924 N N . LYS A 1 118 ? -9.037 -3.307 -0.582 1.00 89.56 118 LYS A N 1
ATOM 925 C CA . LYS A 1 118 ? -9.392 -2.866 0.783 1.00 89.56 118 LYS A CA 1
ATOM 926 C C . LYS A 1 118 ? -9.093 -3.866 1.907 1.00 89.56 118 LYS A C 1
ATOM 928 O O . LYS A 1 118 ? -9.388 -3.571 3.061 1.00 89.56 118 LYS A O 1
ATOM 933 N N . ALA A 1 119 ? -8.447 -4.996 1.611 1.00 88.50 119 ALA A N 1
ATOM 934 C CA . ALA A 1 119 ? -7.976 -5.929 2.629 1.00 88.50 119 ALA A CA 1
ATOM 935 C C . ALA A 1 119 ? -7.054 -5.224 3.637 1.00 88.50 119 ALA A C 1
ATOM 937 O O . ALA A 1 119 ? -6.239 -4.383 3.252 1.00 88.50 119 ALA A O 1
ATOM 938 N N . VAL A 1 120 ? -7.182 -5.578 4.916 1.00 87.75 120 VAL A N 1
ATOM 939 C CA . VAL A 1 120 ? -6.359 -5.026 6.002 1.00 87.75 120 VAL A CA 1
ATOM 940 C C . VAL A 1 120 ? -4.889 -5.371 5.758 1.00 87.75 120 VAL A C 1
ATOM 942 O O . VAL A 1 120 ? -4.567 -6.537 5.529 1.00 87.75 120 VAL A O 1
ATOM 945 N N . ALA A 1 121 ? -4.009 -4.368 5.801 1.00 86.75 121 ALA A N 1
ATOM 946 C CA . ALA A 1 121 ? -2.591 -4.550 5.485 1.00 86.75 121 ALA A CA 1
ATOM 947 C C . ALA A 1 121 ? -1.819 -5.231 6.625 1.00 86.75 121 ALA A C 1
ATOM 949 O O . ALA A 1 121 ? -1.037 -6.144 6.381 1.00 86.75 121 ALA A O 1
ATOM 950 N N . SER A 1 122 ? -2.093 -4.839 7.869 1.00 82.62 122 SER A N 1
ATOM 951 C CA . SER A 1 122 ? -1.575 -5.489 9.072 1.00 82.62 122 SER A CA 1
ATOM 952 C C . SER A 1 122 ? -2.703 -5.698 10.077 1.00 82.62 122 SER A C 1
ATOM 954 O O . SER A 1 122 ? -3.366 -4.744 10.500 1.00 82.62 122 SER A O 1
ATOM 956 N N . ARG A 1 123 ? -2.962 -6.953 10.460 1.00 72.81 123 ARG A N 1
ATOM 957 C CA . ARG A 1 123 ? -3.869 -7.251 11.573 1.00 72.81 123 ARG A CA 1
ATOM 958 C C . ARG A 1 123 ? -3.097 -7.021 12.866 1.00 72.81 123 ARG A C 1
ATOM 960 O O . ARG A 1 123 ? -2.300 -7.866 13.259 1.00 72.81 123 ARG A O 1
ATOM 967 N N . ARG A 1 124 ? -3.359 -5.905 13.548 1.00 62.66 124 ARG A N 1
ATOM 968 C CA . ARG A 1 124 ? -2.997 -5.799 14.964 1.00 62.66 124 ARG A CA 1
ATOM 969 C C . ARG A 1 124 ? -3.878 -6.786 15.718 1.00 62.66 124 ARG A C 1
ATOM 971 O O . ARG A 1 124 ? -5.086 -6.580 15.805 1.00 62.66 124 ARG A O 1
ATOM 9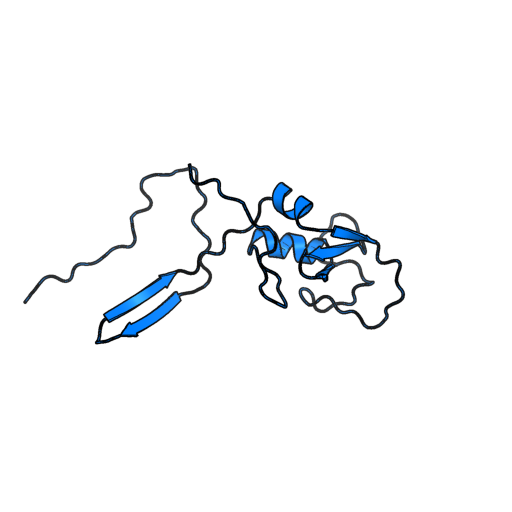78 N N . ILE A 1 125 ? -3.289 -7.867 16.217 1.00 50.97 125 ILE A N 1
ATOM 979 C CA . ILE A 1 125 ? -3.923 -8.660 17.268 1.00 50.97 125 ILE A CA 1
ATOM 980 C C . ILE A 1 125 ? -3.912 -7.743 18.489 1.00 50.97 125 ILE A C 1
ATOM 982 O O . ILE A 1 125 ? -2.890 -7.598 19.152 1.00 50.97 125 ILE A O 1
ATOM 986 N N . GLN A 1 126 ? -5.007 -7.020 18.718 1.00 47.19 126 GLN A N 1
ATOM 987 C CA . GLN A 1 126 ? -5.218 -6.408 20.019 1.00 47.19 126 GLN A CA 1
ATOM 988 C C . GLN A 1 126 ? -5.610 -7.557 20.941 1.00 47.19 126 GLN A C 1
ATOM 990 O O . GLN A 1 126 ? -6.724 -8.067 20.841 1.00 47.19 126 GLN A O 1
ATOM 995 N N . ASN A 1 127 ? -4.665 -8.010 21.768 1.00 31.11 127 ASN A N 1
ATOM 996 C CA . ASN A 1 127 ? -5.020 -8.746 22.972 1.00 31.11 127 ASN A CA 1
ATOM 997 C C . ASN A 1 127 ? -5.874 -7.786 23.798 1.00 31.11 127 ASN A C 1
ATOM 999 O O . ASN A 1 127 ? -5.380 -6.781 24.305 1.00 31.11 127 ASN A O 1
ATOM 1003 N N . ILE A 1 128 ? -7.177 -8.037 23.790 1.00 42.22 128 ILE A N 1
ATOM 1004 C CA . ILE A 1 128 ? -8.095 -7.467 24.761 1.00 42.22 128 ILE A CA 1
ATOM 1005 C C . ILE A 1 128 ? -7.992 -8.426 25.945 1.00 42.22 128 ILE A C 1
ATOM 1007 O O . ILE A 1 128 ? -8.599 -9.496 25.900 1.00 42.22 128 ILE A O 1
ATOM 1011 N N . ASP A 1 129 ? -7.140 -8.081 26.909 1.00 36.97 129 ASP A N 1
ATOM 1012 C CA . ASP A 1 129 ? -7.205 -8.635 28.265 1.00 36.97 129 ASP A CA 1
ATOM 1013 C C . ASP A 1 129 ? -8.293 -7.896 29.060 1.00 36.97 129 ASP A C 1
ATOM 1015 O O . ASP A 1 129 ? -8.385 -6.649 28.918 1.00 36.97 129 ASP A O 1
#

InterPro domains:
  IPR001841 Zinc finger, RING-type [PS50089] (68-118)
  IPR001841 Zinc finger, RING-type [SM00184] (68-117)
  IPR013083 Zinc finger, RING/FYVE/PHD-type [G3DSA:3.30.40.10] (36-122)
  IPR024766 Zinc finger, RING-H2-type [PF12678] (67-118)
  IPR045191 E3 ubiquitin-protein ligase MBR1/2-like [PTHR22937] (42-122)

Sequence (129 aa):
MEELMSGEPPRYVELMSAEPPRYVGTVSITFLGRTIIFYEQTRGLSEEDIEKSLKIRNSCRKGEDEICAICLDDMIKSCEKEKEETTTAIGSLGCGHEYHVCCIKRWLRTKNSCPLCKAVASRRIQNID

pLDDT: mean 71.09, std 18.61, range [31.11, 92.62]

Organism: Erythranthe guttata (NCBI:txid4155)